Protein AF-A0A2M8F749-F1 (afdb_monomer_lite)

Structure (mmCIF, N/CA/C/O backbone):
data_AF-A0A2M8F749-F1
#
_entry.id   AF-A0A2M8F749-F1
#
loop_
_atom_site.group_PDB
_atom_site.id
_atom_site.type_symbol
_atom_site.label_atom_id
_atom_site.label_alt_id
_atom_site.label_comp_id
_atom_site.label_asym_id
_atom_site.label_entity_id
_atom_site.label_seq_id
_atom_site.pdbx_PDB_ins_code
_atom_site.Cartn_x
_atom_site.Cartn_y
_atom_site.Cartn_z
_atom_site.occupancy
_atom_site.B_iso_or_equiv
_atom_site.auth_seq_id
_atom_site.auth_comp_id
_atom_site.auth_asym_id
_atom_site.auth_atom_id
_atom_site.pdbx_PDB_model_num
ATOM 1 N N . MET A 1 1 ? -35.657 63.820 44.339 1.00 42.72 1 MET A N 1
ATOM 2 C CA . MET A 1 1 ? -34.673 64.311 43.339 1.00 42.72 1 MET A CA 1
ATOM 3 C C . MET A 1 1 ? -33.349 63.630 43.679 1.00 42.72 1 MET A C 1
ATOM 5 O O . MET A 1 1 ? -32.972 63.739 44.827 1.00 42.72 1 MET A O 1
ATOM 9 N N . LYS A 1 2 ? -32.634 62.848 42.870 1.00 41.19 2 LYS A N 1
ATOM 10 C CA . LYS A 1 2 ? -32.534 62.634 41.421 1.00 41.19 2 LYS A CA 1
ATOM 11 C C . LYS A 1 2 ? -32.303 61.132 41.159 1.00 41.19 2 LYS A C 1
ATOM 13 O O . LYS A 1 2 ? -31.700 60.450 41.977 1.00 41.19 2 LYS A O 1
ATOM 18 N N . LYS A 1 3 ? -32.810 60.666 40.016 1.00 43.50 3 LYS A N 1
ATOM 19 C CA . LYS A 1 3 ? -32.578 59.348 39.409 1.00 43.50 3 LYS A CA 1
ATOM 20 C C . LYS A 1 3 ? -31.151 59.255 38.861 1.00 43.50 3 LYS A C 1
ATOM 22 O O . LYS A 1 3 ? -30.707 60.217 38.240 1.00 43.50 3 LYS A O 1
ATOM 27 N N . THR A 1 4 ? -30.560 58.066 38.917 1.00 44.78 4 THR A N 1
ATOM 28 C CA . THR A 1 4 ? -29.592 57.611 37.907 1.00 44.78 4 THR A CA 1
ATOM 29 C C . THR A 1 4 ? -29.660 56.087 37.814 1.00 44.78 4 THR A C 1
ATOM 31 O O . THR A 1 4 ? -29.068 55.371 38.614 1.00 44.78 4 THR A O 1
ATOM 34 N N . LEU A 1 5 ? -30.458 55.599 36.857 1.00 42.19 5 LEU A N 1
ATOM 35 C CA . LEU A 1 5 ? -30.369 54.229 36.353 1.00 42.19 5 LEU A CA 1
ATOM 36 C C . LEU A 1 5 ? -29.105 54.148 35.492 1.00 42.19 5 LEU A C 1
ATOM 38 O O . LEU A 1 5 ? -28.997 54.887 34.514 1.00 42.19 5 LEU A O 1
ATOM 42 N N . SER A 1 6 ? -28.180 53.256 35.838 1.00 44.75 6 SER A N 1
ATOM 43 C CA . SER A 1 6 ? -27.087 52.873 34.945 1.00 44.75 6 SER A CA 1
ATOM 44 C C . SER A 1 6 ? -27.578 51.712 34.082 1.00 44.75 6 SER A C 1
ATOM 46 O O . SER A 1 6 ? -27.851 50.623 34.585 1.00 44.75 6 SER A O 1
ATOM 48 N N . LEU A 1 7 ? -27.796 51.993 32.800 1.00 40.25 7 LEU A N 1
ATOM 49 C CA . LEU A 1 7 ? -28.286 51.054 31.799 1.00 40.25 7 LEU A CA 1
ATOM 50 C C . LEU A 1 7 ? -27.079 50.305 31.217 1.00 40.25 7 LEU A C 1
ATOM 52 O O . LEU A 1 7 ? -26.415 50.799 30.309 1.00 40.25 7 LEU A O 1
ATOM 56 N N . THR A 1 8 ? -26.762 49.133 31.765 1.00 49.84 8 THR A N 1
ATOM 57 C CA . THR A 1 8 ? -25.711 48.265 31.219 1.00 49.84 8 THR A CA 1
ATOM 58 C C . THR A 1 8 ? -26.251 47.563 29.977 1.00 49.84 8 THR A C 1
ATOM 60 O O . THR A 1 8 ? -27.021 46.608 30.062 1.00 49.84 8 THR A O 1
ATOM 63 N N . LEU A 1 9 ? -25.876 48.078 28.809 1.00 41.25 9 LEU A N 1
ATOM 64 C CA . LEU A 1 9 ? -26.172 47.503 27.503 1.00 41.25 9 LEU A CA 1
ATOM 65 C C . LEU A 1 9 ? -25.352 46.209 27.333 1.00 41.25 9 LEU A C 1
ATOM 67 O O . LEU A 1 9 ? -24.166 46.258 27.015 1.00 41.25 9 LEU A O 1
ATOM 71 N N . ILE A 1 10 ? -25.963 45.048 27.581 1.00 53.06 10 ILE A N 1
ATOM 72 C CA . ILE A 1 10 ? -25.360 43.745 27.266 1.00 53.06 10 ILE A CA 1
ATOM 73 C C . ILE A 1 10 ? -25.489 43.546 25.756 1.00 53.06 10 ILE A C 1
ATOM 75 O O . ILE A 1 10 ? -26.520 43.105 25.247 1.00 53.06 10 ILE A O 1
ATOM 79 N N . LEU A 1 11 ? -24.441 43.937 25.034 1.00 42.97 11 LEU A N 1
ATOM 80 C CA . LEU A 1 11 ? -24.283 43.678 23.612 1.00 42.97 11 LEU A CA 1
ATOM 81 C C . LEU A 1 11 ? -24.129 42.160 23.426 1.00 42.97 11 LEU A C 1
ATOM 83 O O . LEU A 1 11 ? -23.048 41.603 23.601 1.00 42.97 11 LEU A O 1
ATOM 87 N N . SER A 1 12 ? -25.241 41.484 23.141 1.00 46.91 12 SER A N 1
ATOM 88 C CA . SER A 1 12 ? -25.254 40.068 22.773 1.00 46.91 12 SER A CA 1
ATOM 89 C C . SER A 1 12 ? -24.598 39.932 21.403 1.00 46.91 12 SER A C 1
ATOM 91 O O . SER A 1 12 ? -25.226 40.163 20.371 1.00 46.91 12 SER A O 1
ATOM 93 N N . LEU A 1 13 ? -23.304 39.623 21.409 1.00 47.62 13 LEU A N 1
ATOM 94 C CA . LEU A 1 13 ? -22.548 39.271 20.220 1.00 47.62 13 LEU A CA 1
ATOM 95 C C . LEU A 1 13 ? -23.057 37.903 19.749 1.00 47.62 13 LEU A C 1
ATOM 97 O O . LEU A 1 13 ? -22.691 36.861 20.291 1.00 47.62 13 LEU A O 1
ATOM 101 N N . ILE A 1 14 ? -23.959 37.913 18.771 1.00 51.91 14 ILE A N 1
ATOM 102 C CA . ILE A 1 14 ? -24.360 36.714 18.041 1.00 51.91 14 ILE A CA 1
ATOM 103 C C . ILE A 1 14 ? -23.136 36.289 17.222 1.00 51.91 14 ILE A C 1
ATOM 105 O O . ILE A 1 14 ? -22.875 36.829 16.148 1.00 51.91 14 ILE A O 1
ATOM 109 N N . PHE A 1 15 ? -22.353 35.350 17.756 1.00 46.69 15 PHE A N 1
ATOM 110 C CA . PHE A 1 15 ? -21.400 34.578 16.968 1.00 46.69 15 PHE A CA 1
ATOM 111 C C . PHE A 1 15 ? -22.217 33.742 15.982 1.00 46.69 15 PHE A C 1
ATOM 113 O O . PHE A 1 15 ? -22.763 32.696 16.330 1.00 46.69 15 PHE A O 1
ATOM 120 N N . ILE A 1 16 ? -22.330 34.224 14.746 1.00 49.47 16 ILE A N 1
ATOM 121 C CA . ILE A 1 16 ? -22.709 33.379 13.620 1.00 49.47 16 ILE A CA 1
ATOM 122 C C . ILE A 1 16 ? -21.514 32.447 13.411 1.00 49.47 16 ILE A C 1
ATOM 124 O O . ILE A 1 16 ? -20.546 32.790 12.737 1.00 49.47 16 ILE A O 1
ATOM 128 N N . LEU A 1 17 ? -21.549 31.294 14.079 1.00 44.78 17 LEU A N 1
ATOM 129 C CA . LEU A 1 17 ? -20.730 30.136 13.746 1.00 44.78 17 LEU A CA 1
ATOM 130 C C . LEU A 1 17 ? -21.180 29.670 12.362 1.00 44.78 17 LEU A C 1
ATOM 132 O O . LEU A 1 17 ? -22.030 28.794 12.221 1.00 44.78 17 LEU A O 1
ATOM 136 N N . THR A 1 18 ? -20.636 30.298 11.323 1.00 50.84 18 THR A N 1
ATOM 137 C CA . THR A 1 18 ? -20.563 29.677 10.010 1.00 50.84 18 THR A CA 1
ATOM 138 C C . THR A 1 18 ? -19.783 28.390 10.226 1.00 50.84 18 THR A C 1
ATOM 140 O O . THR A 1 18 ? -18.579 28.428 10.480 1.00 50.84 18 THR A O 1
ATOM 143 N N . ALA A 1 19 ? -20.476 27.255 10.200 1.00 51.72 19 ALA A N 1
ATOM 144 C CA . ALA A 1 19 ? -19.857 25.949 10.082 1.00 51.72 19 ALA A CA 1
ATOM 145 C C . ALA A 1 19 ? -19.184 25.884 8.701 1.00 51.72 19 ALA A C 1
ATOM 147 O O . ALA A 1 19 ? -19.719 25.315 7.755 1.00 51.72 19 ALA A O 1
ATOM 148 N N . CYS A 1 20 ? -18.037 26.549 8.551 1.00 47.78 20 CYS A N 1
ATOM 149 C CA . CYS A 1 20 ? -17.109 26.236 7.481 1.00 47.78 20 CYS A CA 1
ATOM 150 C C . CYS A 1 20 ? -16.606 24.829 7.788 1.00 47.78 20 CYS A C 1
ATOM 152 O O . CYS A 1 20 ? -15.772 24.654 8.675 1.00 47.78 20 CYS A O 1
ATOM 154 N N . GLY A 1 21 ? -17.172 23.835 7.098 1.00 58.69 21 GLY A N 1
ATOM 155 C CA . GLY A 1 21 ? -16.623 22.487 7.073 1.00 58.69 21 GLY A CA 1
ATOM 156 C C . GLY A 1 21 ? -15.138 22.584 6.746 1.00 58.69 21 GLY A C 1
ATOM 157 O O . GLY A 1 21 ? -14.745 23.281 5.807 1.00 58.69 21 GLY A O 1
ATOM 158 N N . GLN A 1 22 ? -14.310 21.973 7.585 1.00 58.81 22 GLN A N 1
ATOM 159 C CA . GLN A 1 22 ? -12.870 21.949 7.384 1.00 58.81 22 GLN A CA 1
ATOM 160 C C . GLN A 1 22 ? -12.598 21.313 6.009 1.00 58.81 22 GLN A C 1
ATOM 162 O O . GLN A 1 22 ? -13.232 20.304 5.690 1.00 58.81 22 GLN A O 1
ATOM 167 N N . PRO A 1 23 ? -11.729 21.894 5.159 1.00 66.50 23 PRO A N 1
ATOM 168 C CA . PRO A 1 23 ? -11.487 21.337 3.835 1.00 66.50 23 PRO A CA 1
ATOM 169 C C . PRO A 1 23 ? -10.999 19.894 3.966 1.00 66.50 23 PRO A C 1
ATOM 171 O O . PRO A 1 23 ? -10.153 19.598 4.816 1.00 66.50 23 PRO A O 1
ATOM 174 N N . ALA A 1 24 ? -11.552 19.009 3.135 1.00 80.19 24 ALA A N 1
ATOM 175 C CA . ALA A 1 24 ? -11.174 17.606 3.120 1.00 80.19 24 ALA A CA 1
ATOM 176 C C . ALA A 1 24 ? -9.663 17.474 2.911 1.00 80.19 24 ALA A C 1
ATOM 178 O O . ALA A 1 24 ? -9.097 18.089 2.004 1.00 80.19 24 ALA A O 1
ATOM 179 N N . GLN A 1 25 ? -9.001 16.688 3.762 1.00 87.00 25 GLN A N 1
ATOM 180 C CA . GLN A 1 25 ? -7.587 16.401 3.556 1.00 87.00 25 GLN A CA 1
ATOM 181 C C . GLN A 1 25 ? -7.427 15.584 2.267 1.00 87.00 25 GLN A C 1
ATOM 183 O O . GLN A 1 25 ? -8.159 14.609 2.093 1.00 87.00 25 GLN A O 1
ATOM 188 N N . PRO A 1 26 ? -6.491 15.946 1.371 1.00 91.62 26 PRO A N 1
ATOM 189 C CA . PRO A 1 26 ? -6.298 15.205 0.134 1.00 91.62 26 PRO A CA 1
ATOM 190 C C . PRO A 1 26 ? -5.813 13.781 0.418 1.00 91.62 26 PRO A C 1
ATOM 192 O O . PRO A 1 26 ? -5.066 13.535 1.372 1.00 91.62 26 PRO A O 1
ATOM 195 N N . LEU A 1 27 ? -6.195 12.851 -0.454 1.00 93.38 27 LEU A N 1
ATOM 196 C CA . LEU A 1 27 ? -5.601 11.519 -0.492 1.00 93.38 27 LEU A CA 1
ATOM 197 C C . LEU A 1 27 ? -4.216 11.628 -1.118 1.00 93.38 27 LEU A C 1
ATOM 199 O O . LEU A 1 27 ? -4.025 12.373 -2.079 1.00 93.38 27 LEU A O 1
ATOM 203 N N . THR A 1 28 ? -3.251 10.882 -0.589 1.00 93.19 28 THR A N 1
ATOM 204 C CA . THR A 1 28 ? -1.890 10.845 -1.144 1.00 93.19 28 THR A CA 1
ATOM 205 C C . THR A 1 28 ? -1.540 9.435 -1.589 1.00 93.19 28 THR A C 1
ATOM 207 O O . THR A 1 28 ? -1.598 8.519 -0.780 1.00 93.19 28 THR A O 1
ATOM 210 N N . PHE A 1 29 ? -1.126 9.243 -2.835 1.00 92.00 29 PHE A N 1
ATOM 211 C CA . PHE A 1 29 ? -0.515 7.989 -3.284 1.00 92.00 29 PHE A CA 1
ATOM 212 C C . PHE A 1 29 ? 0.859 8.251 -3.891 1.00 92.00 29 PHE A C 1
ATOM 214 O O . PHE A 1 29 ? 1.201 9.396 -4.173 1.00 92.00 29 PHE A O 1
ATOM 221 N N . PHE A 1 30 ? 1.67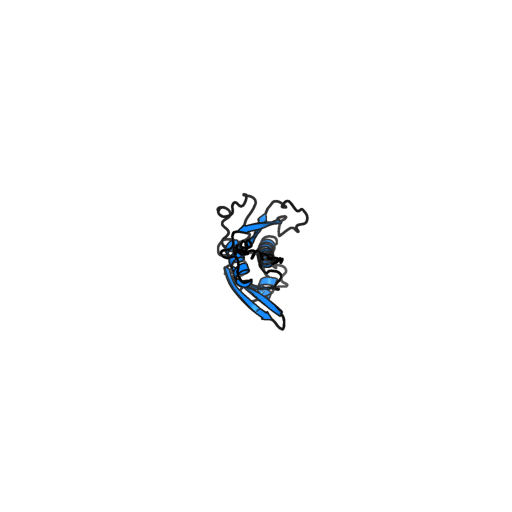6 7.212 -4.045 1.00 91.06 30 PHE A N 1
ATOM 222 C CA . PHE A 1 30 ? 3.063 7.370 -4.485 1.00 91.06 30 PHE A CA 1
ATOM 223 C C . PHE A 1 30 ? 3.327 6.693 -5.826 1.00 91.06 30 PHE A C 1
ATOM 225 O O . PHE A 1 30 ? 3.059 5.505 -5.997 1.00 91.06 30 PHE A O 1
ATOM 232 N N . LEU A 1 31 ? 3.911 7.447 -6.757 1.00 88.62 31 LEU A N 1
ATOM 233 C CA . LEU A 1 31 ? 4.385 6.971 -8.056 1.00 88.62 31 LEU A CA 1
ATOM 234 C C . LEU A 1 31 ? 5.906 6.788 -8.062 1.00 88.62 31 LEU A C 1
ATOM 236 O O . LEU A 1 31 ? 6.608 7.448 -7.294 1.00 88.62 31 LEU A O 1
ATOM 240 N N . ILE A 1 32 ? 6.412 5.902 -8.922 1.00 86.62 32 ILE A N 1
ATOM 241 C CA . ILE A 1 32 ? 7.843 5.820 -9.236 1.00 86.62 32 ILE A CA 1
ATOM 242 C C . ILE A 1 32 ? 8.229 7.068 -10.017 1.00 86.62 32 ILE A C 1
ATOM 244 O O . ILE A 1 32 ? 7.475 7.494 -10.882 1.00 86.62 32 ILE A O 1
ATOM 248 N N . SER A 1 33 ? 9.383 7.644 -9.705 1.00 84.50 33 SER A N 1
ATOM 249 C CA . SER A 1 33 ? 9.961 8.819 -10.346 1.00 84.50 33 SER A CA 1
ATOM 250 C C . SER A 1 33 ? 11.426 8.558 -10.669 1.00 84.50 33 SER A C 1
ATOM 252 O O . SER A 1 33 ? 12.182 8.127 -9.796 1.00 84.50 33 SER A O 1
ATOM 254 N N . SER A 1 34 ? 11.850 8.889 -11.889 1.00 79.56 34 SER A N 1
ATOM 255 C CA . SER A 1 34 ? 13.272 8.889 -12.271 1.00 79.56 34 SER A CA 1
ATOM 256 C C . SER A 1 34 ? 14.053 10.068 -11.680 1.00 79.56 34 SER A C 1
ATOM 258 O O . SER A 1 34 ? 15.276 10.125 -11.771 1.00 79.56 34 SER A O 1
ATOM 260 N N . GLU A 1 35 ? 13.352 11.042 -11.103 1.00 73.88 35 GLU A N 1
ATOM 261 C CA . GLU A 1 35 ? 13.943 12.209 -10.463 1.00 73.88 35 GLU A CA 1
ATOM 262 C C . GLU A 1 35 ? 13.808 12.086 -8.947 1.00 73.88 35 GLU A C 1
ATOM 264 O O . GLU A 1 35 ? 12.707 11.875 -8.420 1.00 73.88 35 GLU A O 1
ATOM 269 N N . ALA A 1 36 ? 14.920 12.274 -8.235 1.00 61.78 36 ALA A N 1
ATOM 270 C CA . ALA A 1 36 ? 14.870 12.565 -6.814 1.00 61.78 36 ALA A CA 1
ATOM 271 C C . ALA A 1 36 ? 14.129 13.898 -6.661 1.00 61.78 36 ALA A C 1
ATOM 273 O O . ALA A 1 36 ? 14.644 14.948 -7.046 1.00 61.78 36 ALA A O 1
ATOM 274 N N . GLY A 1 37 ? 12.891 13.865 -6.158 1.00 58.69 37 GLY A N 1
ATOM 275 C CA . GLY A 1 37 ? 12.139 15.090 -5.881 1.00 58.69 37 GLY A CA 1
ATOM 276 C C . GLY A 1 37 ? 12.929 16.047 -4.974 1.00 58.69 37 GLY A C 1
ATOM 277 O O . GLY A 1 37 ? 13.930 15.666 -4.375 1.00 58.69 37 GLY A O 1
ATOM 278 N N . ALA A 1 38 ? 12.451 17.284 -4.813 1.00 52.12 38 ALA A N 1
ATOM 279 C CA . ALA A 1 38 ? 13.172 18.397 -4.168 1.00 52.12 38 ALA A CA 1
ATOM 280 C C . ALA A 1 38 ? 13.719 18.170 -2.730 1.00 52.12 38 ALA A C 1
ATOM 282 O O . ALA A 1 38 ? 14.409 19.040 -2.208 1.00 52.12 38 ALA A O 1
ATOM 283 N N . ASN A 1 39 ? 13.457 17.019 -2.102 1.00 49.53 39 ASN A N 1
ATOM 284 C CA . ASN A 1 39 ? 14.066 16.587 -0.845 1.00 49.53 39 ASN A CA 1
ATOM 285 C C . ASN A 1 39 ? 14.976 15.376 -1.109 1.00 49.53 39 ASN A C 1
ATOM 287 O O . ASN A 1 39 ? 14.486 14.277 -1.370 1.00 49.53 39 ASN A O 1
ATOM 291 N N . GLN A 1 40 ? 16.289 15.604 -1.029 1.00 47.25 40 GLN A N 1
ATOM 292 C CA . GLN A 1 40 ? 17.367 14.691 -1.438 1.00 47.25 40 GLN A CA 1
ATOM 293 C C . GLN A 1 40 ? 17.641 13.516 -0.474 1.00 47.25 40 GLN A C 1
ATOM 295 O O . GLN A 1 40 ? 18.543 12.728 -0.728 1.00 47.25 40 GLN A O 1
ATOM 300 N N . ASP A 1 41 ? 16.841 13.350 0.584 1.00 52.62 41 ASP A N 1
ATOM 301 C CA . ASP A 1 41 ? 17.009 12.288 1.596 1.00 52.62 41 ASP A CA 1
ATOM 302 C C . ASP A 1 41 ? 16.158 11.031 1.327 1.00 52.62 41 ASP A C 1
ATOM 304 O O . ASP A 1 41 ? 15.916 10.223 2.227 1.00 52.62 41 ASP A O 1
ATOM 308 N N . ARG A 1 42 ? 15.645 10.840 0.104 1.00 62.50 42 ARG A N 1
ATOM 309 C CA . ARG A 1 42 ? 14.826 9.656 -0.201 1.00 62.50 42 ARG A CA 1
ATOM 310 C C . ARG A 1 42 ? 15.700 8.461 -0.557 1.00 62.50 42 ARG A C 1
ATOM 312 O O . ARG A 1 42 ? 16.495 8.515 -1.489 1.00 62.50 42 ARG A O 1
ATOM 319 N N . GLN A 1 43 ? 15.492 7.365 0.166 1.00 69.06 43 GLN A N 1
ATOM 320 C CA . GLN A 1 43 ? 16.036 6.056 -0.175 1.00 69.06 43 GLN A CA 1
ATOM 321 C C . GLN A 1 43 ? 15.549 5.646 -1.573 1.00 69.06 43 GLN A C 1
ATOM 323 O O . GLN A 1 43 ? 14.360 5.780 -1.874 1.00 69.06 43 GLN A O 1
ATOM 328 N N . SER A 1 44 ? 16.466 5.168 -2.418 1.00 79.25 44 SER A N 1
ATOM 329 C CA . SER A 1 44 ? 16.097 4.626 -3.725 1.00 79.25 44 SER A CA 1
ATOM 330 C C . SER A 1 44 ? 15.176 3.414 -3.565 1.00 79.25 44 SER A C 1
ATOM 332 O O . SER A 1 44 ? 15.328 2.612 -2.638 1.00 79.25 44 SER A O 1
ATOM 334 N N . VAL A 1 45 ? 14.214 3.290 -4.476 1.00 78.94 45 VAL A N 1
ATOM 335 C CA . VAL A 1 45 ? 13.296 2.163 -4.586 1.00 78.94 45 VAL A CA 1
ATOM 336 C C . VAL A 1 45 ? 13.568 1.418 -5.892 1.00 78.94 45 VAL A C 1
ATOM 338 O O . VAL A 1 45 ? 13.301 1.917 -6.978 1.00 78.94 45 VAL A O 1
ATOM 341 N N . GLY A 1 46 ? 14.108 0.204 -5.794 1.00 77.00 46 GLY A N 1
ATOM 342 C CA . GLY A 1 46 ? 14.445 -0.605 -6.968 1.00 77.00 46 GLY A CA 1
ATOM 343 C C . GLY A 1 46 ? 15.749 -0.168 -7.645 1.00 77.00 46 GLY A C 1
ATOM 344 O O . GLY A 1 46 ? 16.808 -0.271 -7.032 1.00 77.00 46 GLY A O 1
ATOM 345 N N . CYS A 1 47 ? 15.672 0.270 -8.907 1.00 81.50 47 CYS A N 1
ATOM 346 C CA . CYS A 1 47 ? 16.819 0.574 -9.776 1.00 81.50 47 CYS A CA 1
ATOM 347 C C . CYS A 1 47 ? 17.064 2.097 -9.849 1.00 81.50 47 CYS A C 1
ATOM 349 O O . CYS A 1 47 ? 16.804 2.713 -10.880 1.00 81.50 47 CYS A O 1
ATOM 351 N N . ASP A 1 48 ? 17.544 2.711 -8.764 1.00 82.06 48 ASP A N 1
ATOM 352 C CA . ASP A 1 48 ? 17.878 4.149 -8.690 1.00 82.06 48 ASP A CA 1
ATOM 353 C C . ASP A 1 48 ? 16.694 5.122 -8.867 1.00 82.06 48 ASP A C 1
ATOM 355 O O . ASP A 1 48 ? 16.884 6.320 -9.075 1.00 82.06 48 ASP A O 1
ATOM 359 N N . GLU A 1 49 ? 15.458 4.642 -8.721 1.00 84.50 49 GLU A N 1
ATOM 360 C CA . GLU A 1 49 ? 14.270 5.499 -8.736 1.00 84.50 49 GLU A CA 1
ATOM 361 C C . GLU A 1 49 ? 13.841 5.919 -7.336 1.00 84.50 49 GLU A C 1
ATOM 363 O O . GLU A 1 49 ? 14.310 5.406 -6.319 1.00 84.50 49 GLU A O 1
ATOM 368 N N . PHE A 1 50 ? 12.901 6.856 -7.292 1.00 86.62 50 PHE A N 1
ATOM 369 C CA . PHE A 1 50 ? 12.373 7.446 -6.074 1.00 86.62 50 PHE A CA 1
ATOM 370 C C . PHE A 1 50 ? 10.852 7.391 -6.070 1.00 86.62 50 PHE A C 1
ATOM 372 O O . PHE A 1 50 ? 10.211 7.278 -7.110 1.00 86.62 50 PHE A O 1
ATOM 379 N N . LEU A 1 51 ? 10.257 7.526 -4.889 1.00 87.19 51 LEU A N 1
ATOM 380 C CA . LEU A 1 51 ? 8.818 7.725 -4.772 1.00 87.19 51 LEU A CA 1
ATOM 381 C C . LEU A 1 51 ? 8.468 9.208 -4.808 1.00 87.19 51 LEU A C 1
ATOM 383 O O . LEU A 1 51 ? 9.013 9.986 -4.022 1.00 87.19 51 LEU A O 1
ATOM 387 N N . ALA A 1 52 ? 7.505 9.583 -5.646 1.00 86.81 52 ALA A N 1
ATOM 388 C CA . ALA A 1 52 ? 6.919 10.916 -5.712 1.00 86.81 52 ALA A CA 1
ATOM 389 C C . ALA A 1 52 ? 5.457 10.879 -5.230 1.00 86.81 52 ALA A C 1
ATOM 391 O O . ALA A 1 52 ? 4.687 10.043 -5.706 1.00 86.81 52 ALA A O 1
ATOM 392 N N . PRO A 1 53 ? 5.055 11.748 -4.284 1.00 89.12 53 PRO A N 1
ATOM 393 C CA . PRO A 1 53 ? 3.677 11.808 -3.828 1.00 89.12 53 PRO A CA 1
ATOM 394 C C . PRO A 1 53 ? 2.808 12.508 -4.874 1.00 89.12 53 PRO A C 1
ATOM 396 O O . PRO A 1 53 ? 3.174 13.560 -5.398 1.00 89.12 53 PRO A O 1
ATOM 399 N N . VAL A 1 54 ? 1.624 11.962 -5.101 1.00 87.81 54 VAL A N 1
ATOM 400 C CA . VAL A 1 54 ? 0.547 12.550 -5.890 1.00 87.81 54 VAL A CA 1
ATOM 401 C C . VAL A 1 54 ? -0.637 12.755 -4.960 1.00 87.81 54 VAL A C 1
ATOM 403 O O . VAL A 1 54 ? -1.020 11.848 -4.220 1.00 87.81 54 VAL A O 1
ATOM 406 N N . GLN A 1 55 ? -1.191 13.965 -4.973 1.00 90.62 55 GLN A N 1
ATOM 407 C CA . GLN A 1 55 ? -2.350 14.318 -4.163 1.00 90.62 55 GLN A CA 1
ATOM 408 C C . GLN A 1 55 ? -3.593 14.408 -5.033 1.00 90.62 55 GLN A C 1
ATOM 410 O O . GLN A 1 55 ? -3.580 15.055 -6.080 1.00 90.62 55 GLN A O 1
ATOM 415 N N . VAL A 1 56 ? -4.677 13.801 -4.566 1.00 88.06 56 VAL A N 1
ATOM 416 C CA . VAL A 1 56 ? -5.996 13.897 -5.194 1.00 88.06 56 VAL A CA 1
ATOM 417 C C . VAL A 1 56 ? -7.029 14.332 -4.171 1.00 88.06 56 VAL A C 1
ATOM 419 O O . VAL A 1 56 ? -6.874 14.120 -2.966 1.00 88.06 56 VAL A O 1
ATOM 422 N N . ALA A 1 57 ? -8.083 14.985 -4.652 1.00 88.75 57 ALA A N 1
ATOM 423 C CA . ALA A 1 57 ? -9.179 15.393 -3.790 1.00 88.75 57 ALA A CA 1
ATOM 424 C C . ALA A 1 57 ? -9.861 14.155 -3.188 1.00 88.75 57 ALA A C 1
ATOM 426 O O . ALA A 1 57 ? -10.179 13.209 -3.906 1.00 88.75 57 ALA A O 1
ATOM 427 N N . ALA A 1 58 ? -10.091 14.181 -1.876 1.00 87.38 58 ALA A N 1
ATOM 428 C CA . ALA A 1 58 ? -10.940 13.199 -1.218 1.00 87.38 58 ALA A CA 1
ATOM 429 C C . ALA A 1 58 ? -12.414 13.457 -1.565 1.00 87.38 58 ALA A C 1
ATOM 431 O O . ALA A 1 58 ? -12.822 14.598 -1.799 1.00 87.38 58 ALA A O 1
ATOM 432 N N . THR A 1 59 ? -13.215 12.394 -1.571 1.00 84.81 59 THR A N 1
ATOM 433 C CA . THR A 1 59 ? -14.658 12.460 -1.857 1.00 84.81 59 THR A CA 1
ATOM 434 C C . THR A 1 59 ? -15.451 13.133 -0.730 1.00 84.81 59 THR A C 1
ATOM 436 O O . THR A 1 59 ? -16.516 13.700 -0.975 1.00 84.81 59 THR A O 1
ATOM 439 N N . SER A 1 60 ? -14.918 13.110 0.496 1.00 85.38 60 SER A N 1
ATOM 440 C CA . SER A 1 60 ? -15.487 13.712 1.704 1.00 85.38 60 SER A CA 1
ATOM 441 C C . SER A 1 60 ? -14.380 14.170 2.661 1.00 85.38 60 SER A C 1
ATOM 443 O O . SER A 1 60 ? -13.253 13.679 2.598 1.00 85.38 60 SER A O 1
ATOM 445 N N . SER A 1 61 ? -14.694 15.106 3.563 1.00 83.06 61 SER A N 1
ATOM 446 C CA . SER A 1 61 ? -13.785 15.535 4.638 1.00 83.06 61 SER A CA 1
ATOM 447 C C . SER A 1 61 ? -13.681 14.539 5.787 1.00 83.06 61 SER A C 1
ATOM 449 O O . SER A 1 61 ? -12.664 14.524 6.479 1.00 83.06 61 SER A O 1
ATOM 451 N N . ASP A 1 62 ? -14.701 13.698 5.951 1.00 84.81 62 ASP A N 1
ATOM 452 C CA . ASP A 1 62 ? -14.904 12.866 7.137 1.00 84.81 62 ASP A CA 1
ATOM 453 C C . ASP A 1 62 ? -14.811 11.380 6.758 1.00 84.81 62 ASP A C 1
ATOM 455 O O . ASP A 1 62 ? -15.738 10.605 6.979 1.00 84.81 62 ASP A O 1
ATOM 459 N N . LEU A 1 63 ? -13.719 10.998 6.090 1.00 89.50 63 LEU A N 1
ATOM 460 C CA . LEU A 1 63 ? -13.459 9.601 5.741 1.00 89.50 63 LEU A CA 1
ATOM 461 C C . LEU A 1 63 ? -12.830 8.862 6.923 1.00 89.50 63 LEU A C 1
ATOM 463 O O . LEU A 1 63 ? -11.805 9.302 7.454 1.00 89.50 63 LEU A O 1
ATOM 467 N N . ASP A 1 64 ? -13.401 7.707 7.260 1.00 92.50 64 ASP A N 1
ATOM 468 C CA . ASP A 1 64 ? -12.760 6.730 8.137 1.00 92.50 64 ASP A CA 1
ATOM 469 C C . ASP A 1 64 ? -11.431 6.249 7.524 1.00 92.50 64 ASP A C 1
ATOM 471 O O . ASP A 1 64 ? -11.218 6.286 6.304 1.00 92.50 64 ASP A O 1
ATOM 475 N N . THR A 1 65 ? -10.494 5.832 8.376 1.00 94.19 65 THR A N 1
ATOM 476 C CA . THR A 1 65 ? -9.115 5.513 7.971 1.00 94.19 65 THR A CA 1
ATOM 477 C C . THR A 1 65 ? -9.049 4.385 6.939 1.00 94.19 65 THR A C 1
ATOM 479 O O . THR A 1 65 ? -8.282 4.477 5.978 1.00 94.19 65 THR A O 1
ATOM 482 N N . ASP A 1 66 ? -9.855 3.338 7.104 1.00 95.38 66 ASP A N 1
ATOM 483 C CA . ASP A 1 66 ? -9.959 2.209 6.176 1.00 95.38 66 ASP A CA 1
ATOM 484 C C . ASP A 1 66 ? -10.476 2.653 4.801 1.00 95.38 66 ASP A C 1
ATOM 486 O O . ASP A 1 66 ? -9.877 2.312 3.775 1.00 95.38 66 ASP A O 1
ATOM 490 N N . VAL A 1 67 ? -11.511 3.497 4.771 1.00 95.06 67 VAL A N 1
ATOM 491 C CA . VAL A 1 67 ? -12.059 4.077 3.538 1.00 95.06 67 VAL A CA 1
ATOM 492 C C . VAL A 1 67 ? -11.012 4.944 2.847 1.00 95.06 67 VAL A C 1
ATOM 494 O O . VAL A 1 67 ? -10.774 4.785 1.649 1.00 95.06 67 VAL A O 1
ATOM 497 N N . ARG A 1 68 ? -10.321 5.806 3.599 1.00 95.31 68 ARG A N 1
ATOM 498 C CA . ARG A 1 68 ? -9.282 6.697 3.070 1.00 95.31 68 ARG A CA 1
ATOM 499 C C . ARG A 1 68 ? -8.113 5.919 2.459 1.00 95.31 68 ARG A C 1
ATOM 501 O O . ARG A 1 68 ? -7.658 6.245 1.362 1.00 95.31 68 ARG A O 1
ATOM 508 N N . VAL A 1 69 ? -7.632 4.876 3.142 1.00 96.69 69 VAL A N 1
ATOM 509 C CA . VAL A 1 69 ? -6.592 3.975 2.616 1.00 96.69 69 VAL A CA 1
ATOM 510 C C . VAL A 1 69 ? -7.096 3.239 1.372 1.00 96.69 69 VAL A C 1
ATOM 512 O O . VAL A 1 69 ? -6.371 3.149 0.381 1.00 96.69 69 VAL A O 1
ATOM 515 N N . SER A 1 70 ? -8.343 2.763 1.388 1.00 96.19 70 SER A N 1
ATOM 516 C CA . SER A 1 70 ? -8.960 2.071 0.256 1.00 96.19 70 SER A CA 1
ATOM 517 C C . SER A 1 70 ? -9.065 2.966 -0.986 1.00 96.19 70 SER A C 1
ATOM 519 O O . SER A 1 70 ? -8.665 2.549 -2.072 1.00 96.19 70 SER A O 1
ATOM 521 N N . GLU A 1 71 ? -9.539 4.208 -0.856 1.00 94.62 71 GLU A N 1
ATOM 522 C CA . GLU A 1 71 ? -9.630 5.162 -1.973 1.00 94.62 71 GLU A CA 1
ATOM 523 C C . GLU A 1 71 ? -8.251 5.547 -2.535 1.00 94.62 71 GLU A C 1
ATOM 525 O O . GLU A 1 71 ? -8.073 5.610 -3.756 1.00 94.62 71 GLU A O 1
ATOM 530 N N . ALA A 1 72 ? -7.252 5.748 -1.670 1.00 94.75 72 ALA A N 1
ATOM 531 C CA . ALA A 1 72 ? -5.890 6.059 -2.101 1.00 94.75 72 ALA A CA 1
ATOM 532 C C . ALA A 1 72 ? -5.236 4.886 -2.852 1.00 94.75 72 ALA A C 1
ATOM 534 O O . ALA A 1 72 ? -4.612 5.092 -3.893 1.00 94.75 72 ALA A O 1
ATOM 535 N N . LEU A 1 73 ? -5.416 3.650 -2.371 1.00 95.06 73 LEU A N 1
ATOM 536 C CA . LEU A 1 73 ? -4.926 2.450 -3.056 1.00 95.06 73 LEU A CA 1
ATOM 537 C C . LEU A 1 73 ? -5.654 2.207 -4.380 1.00 95.06 73 LEU A C 1
ATOM 539 O O . LEU A 1 73 ? -5.007 1.847 -5.358 1.00 95.06 73 LEU A O 1
ATOM 543 N N . ARG A 1 74 ? -6.969 2.450 -4.455 1.00 92.38 74 ARG A N 1
ATOM 544 C CA . ARG A 1 74 ? -7.687 2.409 -5.740 1.00 92.38 74 ARG A CA 1
ATOM 545 C C . ARG A 1 74 ? -7.117 3.425 -6.717 1.00 92.38 74 ARG A C 1
ATOM 547 O O . ARG A 1 74 ? -6.857 3.056 -7.851 1.00 92.38 74 ARG A O 1
ATOM 554 N N . SER A 1 75 ? -6.864 4.651 -6.256 1.00 90.38 75 SER A N 1
ATOM 555 C CA . SER A 1 75 ? -6.267 5.702 -7.086 1.00 90.38 75 SER A CA 1
ATOM 556 C C . SER A 1 75 ? -4.889 5.297 -7.609 1.00 90.38 75 SER A C 1
ATOM 558 O O . SER A 1 75 ? -4.619 5.498 -8.784 1.00 90.38 75 SER A O 1
ATOM 560 N N . LEU A 1 76 ? -4.048 4.678 -6.770 1.00 91.12 76 LEU A N 1
ATOM 561 C CA . LEU A 1 76 ? -2.747 4.140 -7.180 1.00 91.12 76 LEU A CA 1
ATOM 562 C C . LEU A 1 76 ? -2.879 3.038 -8.241 1.00 91.12 76 LEU A C 1
ATOM 564 O O . LEU A 1 76 ? -2.150 3.047 -9.228 1.00 91.12 76 LEU A O 1
ATOM 568 N N . LEU A 1 77 ? -3.775 2.073 -8.022 1.00 88.50 77 LEU A N 1
ATOM 569 C CA . LEU A 1 77 ? -3.931 0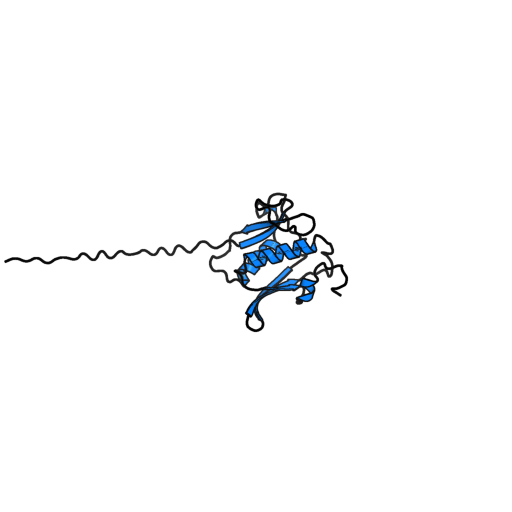.901 -8.891 1.00 88.50 77 LEU A CA 1
ATOM 570 C C . LEU A 1 77 ? -4.668 1.212 -10.197 1.00 88.50 77 LEU A C 1
ATOM 572 O O . LEU A 1 77 ? -4.530 0.468 -11.160 1.00 88.50 77 LEU A O 1
ATOM 576 N N . SER A 1 78 ? -5.445 2.294 -10.233 1.00 83.81 78 SER A N 1
ATOM 577 C CA . SER A 1 78 ? -6.086 2.813 -11.441 1.00 83.81 78 SER A CA 1
ATOM 578 C C . SER A 1 78 ? -5.340 4.006 -12.033 1.00 83.81 78 SER A C 1
ATOM 580 O O . SER A 1 78 ? -5.935 4.739 -12.827 1.00 83.81 78 SER A O 1
ATOM 582 N N . ALA A 1 79 ? -4.117 4.292 -11.574 1.00 72.31 79 ALA A N 1
ATOM 583 C CA . ALA A 1 79 ? -3.450 5.535 -11.917 1.00 72.31 79 ALA A CA 1
ATOM 584 C C . ALA A 1 79 ? -3.099 5.564 -13.408 1.00 72.31 79 ALA A C 1
ATOM 586 O O . ALA A 1 79 ? -2.068 5.047 -13.825 1.00 72.31 79 ALA A O 1
ATOM 587 N N . ASP A 1 80 ? -3.941 6.224 -14.198 1.00 68.88 80 ASP A N 1
ATOM 588 C CA . ASP A 1 80 ? -3.599 6.677 -15.538 1.00 68.88 80 ASP A CA 1
ATOM 589 C C . ASP A 1 80 ? -2.673 7.899 -15.404 1.00 68.88 80 ASP A C 1
ATOM 591 O O . ASP A 1 80 ? -3.117 8.937 -14.898 1.00 68.88 80 ASP A O 1
ATOM 595 N N . PRO A 1 81 ? -1.402 7.832 -15.846 1.00 62.50 81 PRO A N 1
ATOM 596 C CA . PRO A 1 81 ? -0.473 8.959 -15.758 1.00 62.50 81 PRO A CA 1
ATOM 597 C C . PRO A 1 81 ? -1.028 10.257 -16.371 1.00 62.50 81 PRO A C 1
ATOM 599 O O . PRO A 1 81 ? -0.683 11.352 -15.921 1.00 62.50 81 PRO A O 1
ATOM 602 N N . SER A 1 82 ? -1.938 10.155 -17.349 1.00 60.72 82 SER A N 1
ATOM 603 C CA . SER A 1 82 ? -2.587 11.308 -17.977 1.00 60.72 82 SER A CA 1
ATOM 604 C C . SER A 1 82 ? -3.645 11.989 -17.095 1.00 60.72 82 SER A C 1
ATOM 606 O O . SER A 1 82 ? -3.881 13.189 -17.248 1.00 60.72 82 SER A O 1
ATOM 608 N N . ALA A 1 83 ? -4.241 11.276 -16.132 1.00 62.81 83 ALA A N 1
ATOM 609 C CA . ALA A 1 83 ? -5.321 11.783 -15.282 1.00 62.81 83 ALA A CA 1
ATOM 610 C C . ALA A 1 83 ? -4.844 12.671 -14.118 1.00 62.81 83 ALA A C 1
ATOM 612 O O . ALA A 1 83 ? -5.636 13.440 -13.574 1.00 62.81 83 ALA A O 1
ATOM 613 N N . TYR A 1 84 ? -3.562 12.606 -13.744 1.00 60.50 84 TYR A N 1
ATOM 614 C CA . TYR A 1 84 ? -3.053 13.261 -12.526 1.00 60.50 84 TYR A CA 1
ATOM 615 C C . TYR A 1 84 ? -2.050 14.385 -12.790 1.00 60.50 84 TYR A C 1
ATOM 617 O O . TYR A 1 84 ? -1.384 14.849 -11.866 1.00 60.50 84 TYR A O 1
ATOM 625 N N . GLY A 1 85 ? -1.922 14.823 -14.050 1.00 55.66 85 GLY A N 1
ATOM 626 C CA . GLY A 1 85 ? -0.917 15.816 -14.446 1.00 55.66 85 GLY A CA 1
ATOM 627 C C . GLY A 1 85 ? 0.512 15.367 -14.129 1.00 55.66 85 GLY A C 1
ATOM 628 O O . GLY A 1 85 ? 1.405 16.206 -14.002 1.00 55.66 85 GLY A O 1
ATOM 629 N N . ALA A 1 86 ? 0.705 14.056 -13.957 1.00 55.62 86 ALA A N 1
ATOM 630 C CA . ALA A 1 86 ? 1.978 13.452 -13.630 1.00 55.62 86 ALA A CA 1
ATOM 631 C C . ALA A 1 86 ? 2.941 13.768 -14.781 1.00 55.62 86 ALA A C 1
ATOM 633 O O . ALA A 1 86 ? 2.633 13.527 -15.951 1.00 55.62 86 ALA A O 1
ATOM 634 N N . SER A 1 87 ? 4.086 14.382 -14.474 1.00 54.25 87 SER A N 1
ATOM 635 C CA . SER A 1 87 ? 5.122 14.601 -15.480 1.00 54.25 87 SER A CA 1
ATOM 636 C C . SER A 1 87 ? 5.520 13.256 -16.086 1.00 54.25 87 SER A C 1
ATOM 638 O O . SER A 1 87 ? 5.457 12.225 -15.414 1.00 54.25 87 SER A O 1
ATOM 640 N N . LEU A 1 88 ? 5.982 13.270 -17.340 1.00 53.12 88 LEU A N 1
ATOM 641 C CA . LEU A 1 88 ? 6.445 12.087 -18.088 1.00 53.12 88 LEU A CA 1
ATOM 642 C C . LEU A 1 88 ? 7.511 11.243 -17.350 1.00 53.12 88 LEU A C 1
ATOM 644 O O . LEU A 1 88 ? 7.851 10.159 -17.808 1.00 53.12 88 LEU A O 1
ATOM 648 N N . SER A 1 89 ? 8.051 11.743 -16.235 1.00 61.62 89 SER A N 1
ATOM 649 C CA . SER A 1 89 ? 9.000 11.072 -15.348 1.00 61.62 89 SER A CA 1
ATOM 650 C C . SER A 1 89 ? 8.361 10.211 -14.251 1.00 61.62 89 SER A C 1
ATOM 652 O O . SER A 1 89 ? 9.112 9.582 -13.508 1.00 61.62 89 SER A O 1
ATOM 654 N N . THR A 1 90 ? 7.025 10.176 -14.124 1.00 63.66 90 THR A N 1
ATOM 655 C CA . THR A 1 90 ? 6.332 9.389 -13.087 1.00 63.66 90 THR A CA 1
ATOM 656 C C . THR A 1 90 ? 5.465 8.259 -13.641 1.00 63.66 90 THR A C 1
ATOM 658 O O . THR A 1 90 ? 4.773 8.441 -14.640 1.00 63.66 90 THR A O 1
ATOM 661 N N . ALA A 1 91 ? 5.491 7.093 -12.987 1.00 72.88 91 ALA A N 1
ATOM 662 C CA . ALA A 1 91 ? 4.760 5.901 -13.421 1.00 72.88 91 ALA A CA 1
ATOM 663 C C . ALA A 1 91 ? 4.323 4.999 -12.253 1.00 72.88 91 ALA A C 1
ATOM 665 O O . ALA A 1 91 ? 4.879 5.031 -11.151 1.00 72.88 91 ALA A O 1
ATOM 666 N N . THR A 1 92 ? 3.322 4.160 -12.500 1.00 71.44 92 THR A N 1
ATOM 667 C CA . THR A 1 92 ? 3.025 2.995 -11.662 1.00 71.44 92 THR A CA 1
ATOM 668 C C . THR A 1 92 ? 4.049 1.890 -11.934 1.00 71.44 92 THR A C 1
ATOM 670 O O . THR A 1 92 ? 4.483 1.711 -13.067 1.00 71.44 92 THR A O 1
ATOM 673 N N . ALA A 1 93 ? 4.438 1.122 -10.911 1.00 71.19 93 ALA A N 1
ATOM 674 C CA . ALA A 1 93 ? 5.243 -0.092 -11.103 1.00 71.19 93 ALA A CA 1
ATOM 675 C C . ALA A 1 93 ? 4.390 -1.332 -11.416 1.00 71.19 93 ALA A C 1
ATOM 677 O O . ALA A 1 93 ? 4.895 -2.450 -11.446 1.00 71.19 93 ALA A O 1
ATOM 678 N N . PHE A 1 94 ? 3.085 -1.141 -11.601 1.00 73.44 94 PHE A N 1
ATOM 679 C CA . PHE A 1 94 ? 2.124 -2.199 -11.868 1.00 73.44 94 PHE A CA 1
ATOM 680 C C . PHE A 1 94 ? 1.715 -2.133 -13.333 1.00 73.44 94 PHE A C 1
ATOM 682 O O . PHE A 1 94 ? 1.417 -1.052 -13.838 1.00 73.44 94 PHE A O 1
ATOM 689 N N . THR A 1 95 ? 1.630 -3.291 -13.984 1.00 67.19 95 THR A N 1
ATOM 690 C CA . THR A 1 95 ? 0.836 -3.413 -15.212 1.00 67.19 95 THR A CA 1
ATOM 691 C C . THR A 1 95 ? -0.642 -3.491 -14.824 1.00 67.19 95 THR A C 1
ATOM 693 O O . THR A 1 95 ? -0.972 -4.085 -13.791 1.00 67.19 95 THR A O 1
ATOM 696 N N . ASP A 1 96 ? -1.528 -2.897 -15.624 1.00 63.31 96 ASP A N 1
ATOM 697 C CA . ASP A 1 96 ? -2.973 -2.896 -15.370 1.00 63.31 96 ASP A CA 1
ATOM 698 C C . ASP A 1 96 ? -3.498 -4.303 -15.050 1.00 63.31 96 ASP A C 1
ATOM 700 O O . ASP A 1 96 ? -3.280 -5.260 -15.793 1.00 63.31 96 ASP A O 1
ATOM 704 N N . GLY A 1 97 ? -4.204 -4.428 -13.922 1.00 63.56 97 GLY A N 1
ATOM 705 C CA . GLY A 1 97 ? -4.820 -5.683 -13.483 1.00 63.56 97 GLY A CA 1
ATOM 706 C C . GLY A 1 97 ? -3.882 -6.686 -12.801 1.00 63.56 97 GLY A C 1
ATOM 707 O O . GLY A 1 97 ? -4.361 -7.728 -12.362 1.00 63.56 97 GLY A O 1
ATOM 708 N N . TYR A 1 98 ? -2.588 -6.379 -12.657 1.00 78.62 98 TYR A N 1
ATOM 709 C CA . TYR A 1 98 ? -1.623 -7.281 -12.021 1.00 78.62 98 TYR A CA 1
ATOM 710 C C . TYR A 1 98 ? -1.875 -7.466 -10.515 1.00 78.62 98 TYR A C 1
ATOM 712 O O . TYR A 1 98 ? -1.935 -8.586 -10.012 1.00 78.62 98 TYR A O 1
ATOM 720 N N . ILE A 1 99 ? -2.066 -6.360 -9.790 1.00 86.44 99 ILE A N 1
ATOM 721 C CA . ILE A 1 99 ? -2.486 -6.367 -8.385 1.00 86.44 99 ILE A CA 1
ATOM 722 C C . ILE A 1 99 ? -3.889 -5.786 -8.293 1.00 86.44 99 ILE A C 1
ATOM 724 O O . ILE A 1 99 ? -4.179 -4.710 -8.812 1.00 86.44 99 ILE A O 1
ATOM 728 N N . THR A 1 100 ? -4.753 -6.498 -7.583 1.00 90.12 100 THR A N 1
ATOM 729 C CA . THR A 1 100 ? -6.119 -6.077 -7.291 1.00 90.12 100 THR A CA 1
ATOM 730 C C . THR A 1 100 ? -6.277 -5.830 -5.799 1.00 90.12 100 THR A C 1
ATOM 732 O O . THR A 1 100 ? -5.716 -6.545 -4.966 1.00 90.12 100 THR A O 1
ATOM 735 N N . LEU A 1 101 ? -7.031 -4.786 -5.460 1.00 94.38 101 LEU A N 1
ATOM 736 C CA . LEU A 1 101 ? -7.350 -4.450 -4.080 1.00 94.38 101 LEU A CA 1
ATOM 737 C C . LEU A 1 101 ? -8.574 -5.245 -3.626 1.00 94.38 101 LEU A C 1
ATOM 739 O O . LEU A 1 101 ? -9.666 -5.090 -4.177 1.00 94.38 101 LEU A O 1
ATOM 743 N N . GLY A 1 102 ? -8.380 -6.071 -2.607 1.00 93.94 102 GLY A N 1
ATOM 744 C CA . GLY A 1 102 ? -9.443 -6.697 -1.840 1.00 93.94 102 GLY A CA 1
ATOM 745 C C . GLY A 1 102 ? -9.969 -5.775 -0.732 1.00 93.94 102 GLY A C 1
ATOM 746 O O . GLY A 1 102 ? -9.883 -4.547 -0.823 1.00 93.94 102 GLY A O 1
ATOM 747 N N . PRO A 1 103 ? -10.557 -6.347 0.329 1.00 94.19 103 PRO A N 1
ATOM 748 C CA . PRO A 1 103 ? -11.000 -5.573 1.479 1.00 94.19 103 PRO A CA 1
ATOM 749 C C . PRO A 1 103 ? -9.851 -4.823 2.172 1.00 94.19 103 PRO A C 1
ATOM 751 O O . PRO A 1 103 ? -8.759 -5.355 2.365 1.00 94.19 103 PRO A O 1
ATOM 754 N N . VAL A 1 104 ? -10.139 -3.592 2.597 1.00 96.12 104 VAL A N 1
ATOM 755 C CA . VAL A 1 104 ? -9.368 -2.871 3.614 1.00 96.12 104 VAL A CA 1
ATOM 756 C C . VAL A 1 104 ? -10.275 -2.800 4.825 1.00 96.12 10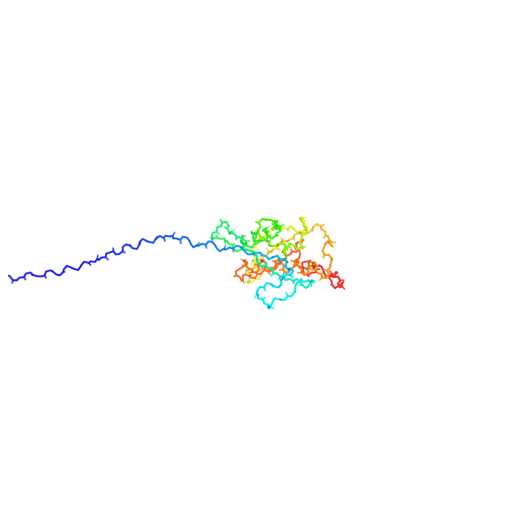4 VAL A C 1
ATOM 758 O O . VAL A 1 104 ? -11.347 -2.210 4.733 1.00 96.12 104 VAL A O 1
ATOM 761 N N . ILE A 1 105 ? -9.901 -3.471 5.909 1.00 94.94 105 ILE A N 1
ATOM 762 C CA . ILE A 1 105 ? -10.752 -3.581 7.094 1.00 94.94 105 ILE A CA 1
ATOM 763 C C . ILE A 1 105 ? -9.971 -3.268 8.354 1.00 94.94 105 ILE A C 1
ATOM 765 O O . ILE A 1 105 ? -8.801 -3.620 8.494 1.00 94.94 105 ILE A O 1
ATOM 769 N N . ASP A 1 106 ? -10.660 -2.660 9.303 1.00 92.38 106 ASP A N 1
ATOM 770 C CA . ASP A 1 106 ? -10.166 -2.490 10.653 1.00 92.38 106 ASP A CA 1
ATOM 771 C C . ASP A 1 106 ? -10.389 -3.776 11.460 1.00 92.38 106 ASP A C 1
ATOM 773 O O . ASP A 1 106 ? -11.523 -4.207 11.676 1.00 92.38 106 ASP A O 1
ATOM 777 N N . GLN A 1 107 ? -9.308 -4.393 11.943 1.00 92.00 107 GLN A N 1
ATOM 778 C CA . GLN A 1 107 ? -9.368 -5.589 12.781 1.00 92.00 107 GLN A CA 1
ATOM 779 C C . GLN A 1 107 ? -8.529 -5.438 14.053 1.00 92.00 107 GLN A C 1
ATOM 781 O O . GLN A 1 107 ? -7.380 -5.000 14.036 1.00 92.00 107 GLN A O 1
ATOM 786 N N . THR A 1 108 ? -9.073 -5.878 15.185 1.00 90.69 108 THR A N 1
ATOM 787 C CA . THR A 1 108 ? -8.290 -5.996 16.416 1.00 90.69 108 THR A CA 1
ATOM 788 C C . THR A 1 108 ? -7.393 -7.236 16.350 1.00 90.69 108 THR A C 1
ATOM 790 O O . THR A 1 108 ? -7.880 -8.367 16.334 1.00 90.69 108 THR A O 1
ATOM 793 N N . VAL A 1 109 ? -6.074 -7.029 16.339 1.00 84.38 109 VAL A N 1
ATOM 794 C CA . VAL A 1 109 ? -5.058 -8.088 16.423 1.00 84.38 109 VAL A CA 1
ATOM 795 C C . VAL A 1 109 ? -4.438 -8.034 17.819 1.00 84.38 109 VAL A C 1
ATOM 797 O O . VAL A 1 109 ? -3.670 -7.132 18.154 1.00 84.38 109 VAL A O 1
ATOM 800 N N . GLY A 1 110 ? -4.824 -8.978 18.680 1.00 86.25 110 GLY A N 1
ATOM 801 C CA . GLY A 1 110 ? -4.469 -8.938 20.100 1.00 86.25 110 GLY A CA 1
ATOM 802 C C . GLY A 1 110 ? -5.144 -7.760 20.809 1.00 86.25 110 GLY A C 1
ATOM 803 O O . GLY A 1 110 ? -6.359 -7.760 20.976 1.00 86.25 110 GLY A O 1
ATOM 804 N N . THR A 1 111 ? -4.361 -6.762 21.229 1.00 89.31 111 THR A N 1
ATOM 805 C CA . THR A 1 111 ? -4.855 -5.529 21.878 1.00 89.31 111 THR A CA 1
ATOM 806 C C . THR A 1 111 ? -4.739 -4.291 20.988 1.00 89.31 111 THR A C 1
ATOM 808 O O . THR A 1 111 ? -4.956 -3.179 21.465 1.00 89.31 111 THR A O 1
ATOM 811 N N . VAL A 1 112 ? -4.338 -4.454 19.725 1.00 90.88 112 VAL A N 1
ATOM 812 C CA . VAL A 1 112 ? -4.027 -3.344 18.819 1.00 90.88 112 VAL A CA 1
ATOM 813 C C . VAL A 1 112 ? -5.010 -3.343 17.654 1.00 90.88 112 VAL A C 1
ATOM 815 O O . VAL A 1 112 ? -5.158 -4.341 16.948 1.00 90.88 112 VAL A O 1
ATOM 818 N N . GLN A 1 113 ? -5.673 -2.207 17.445 1.00 91.94 113 GLN A N 1
ATOM 819 C CA . GLN A 1 113 ? -6.482 -1.965 16.255 1.00 91.94 113 GLN A CA 1
ATOM 820 C C . GLN A 1 113 ? -5.552 -1.832 15.047 1.00 91.94 113 GLN A C 1
ATOM 822 O O . GLN A 1 113 ? -4.695 -0.954 15.044 1.00 91.94 113 GLN A O 1
ATOM 827 N N . THR A 1 114 ? -5.682 -2.731 14.074 1.00 95.31 114 THR A N 1
ATOM 828 C CA . THR A 1 114 ? -4.776 -2.860 12.927 1.00 95.31 114 THR A CA 1
ATOM 829 C C . THR A 1 114 ? -5.583 -2.857 11.637 1.00 95.31 114 THR A C 1
ATOM 831 O O . THR A 1 114 ? -6.534 -3.627 11.504 1.00 95.31 114 THR A O 1
ATOM 834 N N . LEU A 1 115 ? -5.174 -2.046 10.661 1.00 96.81 115 LEU A N 1
ATOM 835 C CA . LEU A 1 115 ? -5.732 -2.146 9.316 1.00 96.81 115 LEU A CA 1
ATOM 836 C C . LEU A 1 115 ? -5.186 -3.388 8.621 1.00 96.81 115 LEU A C 1
ATOM 838 O O . LEU A 1 115 ? -3.973 -3.560 8.498 1.00 96.81 115 LEU A O 1
ATOM 842 N N . ILE A 1 116 ? -6.081 -4.228 8.121 1.00 97.19 116 ILE A N 1
ATOM 843 C CA . ILE A 1 116 ? -5.749 -5.366 7.274 1.00 97.19 116 ILE A CA 1
ATOM 844 C C . ILE A 1 116 ? -6.048 -4.979 5.829 1.00 97.19 116 ILE A C 1
ATOM 846 O O . ILE A 1 116 ? -7.185 -4.644 5.498 1.00 97.19 116 ILE A O 1
ATOM 850 N N . ILE A 1 117 ? -5.019 -5.008 4.984 1.00 97.81 117 ILE A N 1
ATOM 851 C CA . ILE A 1 117 ? -5.103 -4.702 3.556 1.00 97.81 117 ILE A CA 1
ATOM 852 C C . ILE A 1 117 ? -4.935 -6.003 2.786 1.00 97.81 117 ILE A C 1
ATOM 854 O O . ILE A 1 117 ? -3.844 -6.577 2.774 1.00 97.81 117 ILE A O 1
ATOM 858 N N . ASP A 1 118 ? -5.998 -6.439 2.120 1.00 96.12 118 ASP A N 1
ATOM 859 C CA . ASP A 1 118 ? -5.940 -7.583 1.221 1.00 96.12 118 ASP A CA 1
ATOM 860 C C . ASP A 1 118 ? -5.627 -7.148 -0.197 1.00 96.12 118 ASP A C 1
ATOM 862 O O . ASP A 1 118 ? -6.306 -6.305 -0.781 1.00 96.12 118 ASP A O 1
ATOM 866 N N . LEU A 1 119 ? -4.611 -7.779 -0.767 1.00 93.94 119 LEU A N 1
ATOM 867 C CA . LEU A 1 119 ? -4.254 -7.677 -2.169 1.00 93.94 119 LEU A CA 1
ATOM 868 C C . LEU A 1 119 ? -4.339 -9.064 -2.795 1.00 93.94 119 LEU A C 1
ATOM 870 O O . LEU A 1 119 ? -4.069 -10.068 -2.133 1.00 93.94 119 LEU A O 1
ATOM 874 N N . ALA A 1 120 ? -4.666 -9.122 -4.078 1.00 90.81 120 ALA A N 1
ATOM 875 C CA . ALA A 1 120 ? -4.584 -10.351 -4.851 1.00 90.81 120 ALA A CA 1
ATOM 876 C C . ALA A 1 120 ? -3.809 -10.133 -6.150 1.00 90.81 120 ALA A C 1
ATOM 878 O O . ALA A 1 120 ? -3.918 -9.078 -6.776 1.00 90.81 120 ALA A O 1
ATOM 879 N N . THR A 1 121 ? -3.047 -11.148 -6.547 1.00 85.56 121 THR A N 1
ATOM 880 C CA . THR A 1 121 ? -2.359 -11.237 -7.839 1.00 85.56 121 THR A CA 1
ATOM 881 C C . THR A 1 121 ? -2.739 -12.553 -8.503 1.00 85.56 121 THR A C 1
ATOM 883 O O . THR A 1 121 ? -2.777 -13.593 -7.845 1.00 85.56 121 THR A O 1
ATOM 886 N N . ALA A 1 122 ? -3.048 -12.504 -9.799 1.00 72.00 122 ALA A N 1
ATOM 887 C CA . ALA A 1 122 ? -3.393 -13.693 -10.578 1.00 72.00 122 ALA A CA 1
ATOM 888 C C . ALA A 1 122 ? -2.157 -14.507 -10.993 1.00 72.00 122 ALA A C 1
ATOM 890 O O . ALA A 1 122 ? -2.282 -15.682 -11.332 1.00 72.00 122 ALA A O 1
ATOM 891 N N . GLU A 1 123 ? -0.973 -13.894 -10.964 1.00 64.06 123 GLU A N 1
ATOM 892 C CA . GLU A 1 123 ? 0.272 -14.546 -11.344 1.00 64.06 123 GLU A CA 1
ATOM 893 C C . GLU A 1 123 ? 1.119 -14.823 -10.102 1.00 64.06 123 GLU A C 1
ATOM 895 O O . GLU A 1 123 ? 1.595 -13.904 -9.426 1.00 64.06 123 GLU A O 1
ATOM 900 N N . GLU A 1 124 ? 1.337 -16.109 -9.828 1.00 53.41 124 GLU A N 1
ATOM 901 C CA . GLU A 1 124 ? 2.422 -16.598 -8.978 1.00 53.41 124 GLU A CA 1
ATOM 902 C C . GLU A 1 124 ? 3.765 -16.332 -9.696 1.00 53.41 124 GLU A C 1
ATOM 904 O O . GLU A 1 124 ? 4.396 -17.253 -10.203 1.00 53.41 124 GLU A O 1
ATOM 909 N N . GLY A 1 125 ? 4.183 -15.065 -9.837 1.00 51.12 125 GLY A N 1
ATOM 910 C CA . GLY A 1 125 ? 5.531 -14.740 -10.334 1.00 51.12 125 GLY A CA 1
ATOM 911 C C . GLY A 1 125 ? 5.715 -13.531 -11.257 1.00 51.12 125 GLY A C 1
ATOM 912 O O . GLY A 1 125 ? 6.842 -13.293 -11.674 1.00 51.12 125 GLY A O 1
ATOM 913 N N . GLY A 1 126 ? 4.690 -12.742 -11.585 1.00 48.38 126 GLY A N 1
ATOM 914 C CA . GLY A 1 126 ? 4.820 -11.712 -12.635 1.00 48.38 126 GLY A CA 1
ATOM 915 C C . GLY A 1 126 ? 5.494 -10.386 -12.246 1.00 48.38 126 GLY A C 1
ATOM 916 O O . GLY A 1 126 ? 5.613 -9.498 -13.082 1.00 48.38 126 GLY A O 1
ATOM 917 N N . LEU A 1 127 ? 5.996 -10.245 -11.017 1.00 58.38 127 LEU A N 1
ATOM 918 C CA . LEU A 1 127 ? 6.955 -9.197 -10.645 1.00 58.38 127 LEU A CA 1
ATOM 919 C C . LEU A 1 127 ? 8.164 -9.855 -9.977 1.00 58.38 127 LEU A C 1
ATOM 921 O O . LEU A 1 127 ? 8.481 -9.613 -8.813 1.00 58.38 127 LEU A O 1
ATOM 925 N N . SER A 1 128 ? 8.797 -10.757 -10.723 1.00 58.03 128 SER A N 1
ATOM 926 C CA . SER A 1 128 ? 10.147 -11.246 -10.456 1.00 58.03 128 SER A CA 1
ATOM 927 C C . SER A 1 128 ? 11.141 -10.181 -10.912 1.00 58.03 128 SER A C 1
ATOM 929 O O . SER A 1 128 ? 11.133 -9.777 -12.078 1.00 58.03 128 SER A O 1
ATOM 931 N N . GLY A 1 129 ? 11.969 -9.690 -10.001 1.00 63.66 129 GLY A N 1
ATOM 932 C CA . GLY A 1 129 ? 13.033 -8.770 -10.353 1.00 63.66 129 GLY A CA 1
ATOM 933 C C . GLY A 1 129 ? 13.472 -7.915 -9.180 1.00 63.66 129 GLY A C 1
ATOM 934 O O . GLY A 1 129 ? 12.658 -7.366 -8.433 1.00 63.66 129 GLY A O 1
ATOM 935 N N . ALA A 1 130 ? 14.786 -7.721 -9.084 1.00 72.50 130 ALA A N 1
ATOM 936 C CA . ALA A 1 130 ? 15.427 -6.908 -8.053 1.00 72.50 130 ALA A CA 1
ATOM 937 C C . ALA A 1 130 ? 14.927 -5.450 -7.996 1.00 72.50 130 ALA A C 1
ATOM 939 O O . ALA A 1 130 ? 15.189 -4.762 -7.012 1.00 72.50 130 ALA A O 1
ATOM 940 N N . CYS A 1 131 ? 14.213 -4.973 -9.022 1.00 80.00 131 CYS A N 1
ATOM 941 C CA . CYS A 1 131 ? 13.719 -3.600 -9.094 1.00 80.00 131 CYS A CA 1
ATOM 942 C C . CYS A 1 131 ? 12.196 -3.492 -8.997 1.00 80.00 131 CYS A C 1
ATOM 944 O O . CYS A 1 131 ? 11.705 -2.675 -8.219 1.00 80.00 131 CYS A O 1
ATOM 946 N N . ASP A 1 132 ? 11.441 -4.344 -9.688 1.00 82.31 132 ASP A N 1
ATOM 947 C CA . ASP A 1 132 ? 9.981 -4.220 -9.750 1.00 82.31 132 ASP A CA 1
ATOM 948 C C . ASP A 1 132 ? 9.285 -4.538 -8.428 1.00 82.31 132 ASP A C 1
ATOM 950 O O . ASP A 1 132 ? 8.418 -3.784 -7.977 1.00 82.31 132 ASP A O 1
ATOM 954 N N . ALA A 1 133 ? 9.708 -5.593 -7.733 1.00 83.75 133 ALA A N 1
ATOM 955 C CA . ALA A 1 133 ? 9.099 -5.935 -6.457 1.00 83.75 133 ALA A CA 1
ATOM 956 C C . ALA A 1 133 ? 9.353 -4.885 -5.360 1.00 83.75 133 ALA A C 1
ATOM 958 O O . ALA A 1 133 ? 8.393 -4.494 -4.681 1.00 83.75 133 ALA A O 1
ATOM 959 N N . PRO A 1 134 ? 10.578 -4.344 -5.186 1.00 86.12 134 PRO A N 1
ATOM 960 C CA . PRO A 1 134 ? 10.788 -3.201 -4.306 1.00 86.12 134 PRO A CA 1
ATOM 961 C C . PRO A 1 134 ? 9.964 -1.975 -4.696 1.00 86.12 134 PRO A C 1
ATOM 963 O O . PRO A 1 134 ? 9.396 -1.345 -3.803 1.00 86.12 134 PRO A O 1
ATOM 966 N N . 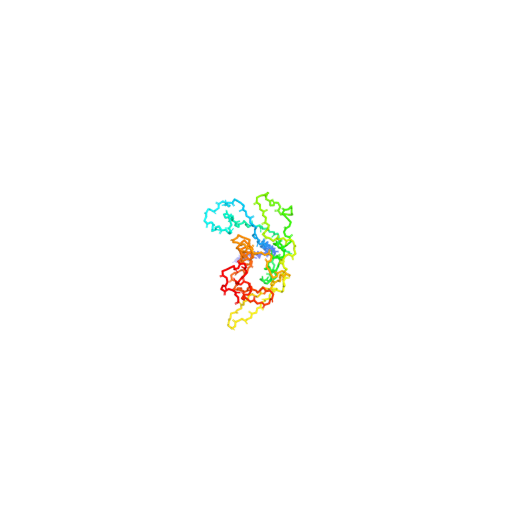ARG A 1 135 ? 9.851 -1.637 -5.987 1.00 87.38 135 ARG A N 1
ATOM 967 C CA . ARG A 1 135 ? 9.019 -0.513 -6.450 1.00 87.38 135 ARG A CA 1
ATOM 968 C C . ARG A 1 135 ? 7.573 -0.677 -5.985 1.00 87.38 135 ARG A C 1
ATOM 970 O O . ARG A 1 135 ? 7.055 0.180 -5.270 1.00 87.38 135 ARG A O 1
ATOM 977 N N . VAL A 1 136 ? 6.970 -1.824 -6.284 1.00 88.12 136 VAL A N 1
ATOM 978 C CA . VAL A 1 136 ? 5.594 -2.155 -5.899 1.00 88.12 136 VAL A CA 1
ATOM 979 C C . VAL A 1 136 ? 5.382 -2.114 -4.389 1.00 88.12 136 VAL A C 1
ATOM 981 O O . VAL A 1 136 ? 4.462 -1.445 -3.905 1.00 88.12 136 VAL A O 1
ATOM 984 N N . LYS A 1 137 ? 6.249 -2.789 -3.623 1.00 89.75 137 LYS A N 1
ATOM 985 C CA . LYS A 1 137 ? 6.135 -2.833 -2.159 1.00 89.75 137 LYS A CA 1
ATOM 986 C C . LYS A 1 137 ? 6.195 -1.436 -1.566 1.00 89.75 137 LYS A C 1
ATOM 988 O O . LYS A 1 137 ? 5.419 -1.133 -0.660 1.00 89.75 137 LYS A O 1
ATOM 993 N N . ASN A 1 138 ? 7.100 -0.596 -2.058 1.00 91.44 138 ASN A N 1
ATOM 994 C CA . ASN A 1 138 ? 7.269 0.752 -1.538 1.00 91.44 138 ASN A CA 1
ATOM 995 C C . ASN A 1 138 ? 6.111 1.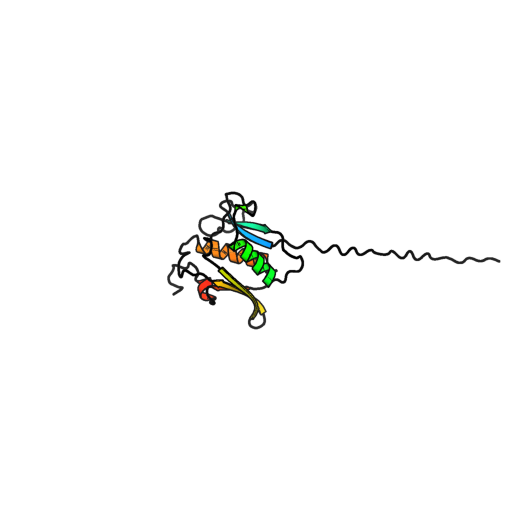674 -1.945 1.00 91.44 138 ASN A C 1
ATOM 997 O O . ASN A 1 138 ? 5.595 2.374 -1.078 1.00 91.44 138 ASN A O 1
ATOM 1001 N N . GLN A 1 139 ? 5.628 1.631 -3.192 1.00 91.19 139 GLN A N 1
ATOM 1002 C CA . GLN A 1 139 ? 4.462 2.427 -3.607 1.00 91.19 139 GLN A CA 1
ATOM 1003 C C . GLN A 1 139 ? 3.229 2.136 -2.747 1.00 91.19 139 GLN A C 1
ATOM 1005 O O . GLN A 1 139 ? 2.595 3.065 -2.242 1.00 91.19 139 GLN A O 1
ATOM 1010 N N . ILE A 1 140 ? 2.912 0.855 -2.529 1.00 94.50 140 ILE A N 1
ATOM 1011 C CA . ILE A 1 140 ? 1.775 0.443 -1.695 1.00 94.50 140 ILE A CA 1
ATOM 1012 C C . ILE A 1 140 ? 1.993 0.855 -0.237 1.00 94.50 140 ILE A C 1
ATOM 1014 O O . ILE A 1 140 ? 1.113 1.477 0.358 1.00 94.50 140 ILE A O 1
ATOM 1018 N N . LYS A 1 141 ? 3.163 0.556 0.347 1.00 95.12 141 LYS A N 1
ATOM 1019 C CA . LYS A 1 141 ? 3.444 0.861 1.761 1.00 95.12 141 LYS A CA 1
ATOM 1020 C C . LYS A 1 141 ? 3.401 2.357 2.051 1.00 95.12 141 LYS A C 1
ATOM 1022 O O . LYS A 1 141 ? 2.783 2.749 3.038 1.00 95.12 141 LYS A O 1
ATOM 1027 N N . GLU A 1 142 ? 4.020 3.185 1.216 1.00 94.75 142 GLU A N 1
ATOM 1028 C CA . GLU A 1 142 ? 4.011 4.637 1.420 1.00 94.75 142 GLU A CA 1
ATOM 1029 C C . GLU A 1 142 ? 2.621 5.235 1.197 1.00 94.75 142 GLU A C 1
ATOM 1031 O O . GLU A 1 142 ? 2.193 6.106 1.956 1.00 94.75 142 GLU A O 1
ATOM 1036 N N . THR A 1 143 ? 1.861 4.708 0.233 1.00 95.56 143 THR A N 1
ATOM 1037 C CA . THR A 1 143 ? 0.459 5.103 0.035 1.00 95.56 143 THR A CA 1
ATOM 1038 C C . THR A 1 143 ? -0.385 4.779 1.267 1.00 95.56 143 THR A C 1
ATOM 1040 O O . THR A 1 143 ? -1.141 5.631 1.732 1.00 95.56 143 THR A O 1
ATOM 1043 N N . ILE A 1 144 ? -0.225 3.595 1.866 1.00 97.12 144 ILE A N 1
ATOM 1044 C CA . ILE A 1 144 ? -0.923 3.251 3.113 1.00 97.12 144 ILE A CA 1
ATOM 1045 C C . ILE A 1 144 ? -0.482 4.189 4.239 1.00 97.12 144 ILE A C 1
ATOM 1047 O O . ILE A 1 144 ? -1.331 4.798 4.884 1.00 97.12 144 ILE A O 1
ATOM 1051 N N . ARG A 1 145 ? 0.827 4.381 4.446 1.00 96.00 145 ARG A N 1
ATOM 1052 C CA . ARG A 1 145 ? 1.370 5.239 5.518 1.00 96.00 145 ARG A CA 1
ATOM 1053 C C . ARG A 1 145 ? 0.834 6.668 5.467 1.00 96.00 145 ARG A C 1
ATOM 1055 O O . ARG A 1 145 ? 0.459 7.206 6.506 1.00 96.00 145 ARG A O 1
ATOM 1062 N N . ALA A 1 146 ? 0.740 7.263 4.279 1.00 94.88 146 ALA A N 1
ATOM 1063 C CA . ALA A 1 146 ? 0.244 8.629 4.123 1.00 94.88 146 ALA A CA 1
ATOM 1064 C C . ALA A 1 146 ? -1.266 8.788 4.397 1.00 94.88 146 ALA A C 1
ATOM 1066 O O . ALA A 1 146 ? -1.736 9.906 4.626 1.00 94.88 146 ALA A O 1
ATOM 1067 N N . ASN A 1 147 ? -2.038 7.696 4.393 1.00 95.94 147 ASN A N 1
ATOM 1068 C CA . ASN A 1 147 ? -3.491 7.738 4.590 1.00 95.94 147 ASN A CA 1
ATOM 1069 C C . ASN A 1 147 ? -3.974 7.049 5.864 1.00 95.94 147 ASN A C 1
ATOM 1071 O O . ASN A 1 147 ? -5.059 7.375 6.331 1.00 95.94 147 ASN A O 1
ATOM 1075 N N . ALA A 1 148 ? -3.162 6.178 6.463 1.00 94.38 148 ALA A N 1
ATOM 1076 C CA . ALA A 1 148 ? -3.511 5.424 7.661 1.00 94.38 148 ALA A CA 1
ATOM 1077 C C . ALA A 1 148 ? -3.489 6.261 8.954 1.00 94.38 148 ALA A C 1
ATOM 1079 O O . ALA A 1 148 ? -3.771 5.725 10.014 1.00 94.38 148 ALA A O 1
ATOM 1080 N N . GLN A 1 149 ? -3.123 7.549 8.911 1.00 88.38 149 GLN A N 1
ATOM 1081 C CA . GLN A 1 149 ? -3.096 8.441 10.086 1.00 88.38 149 GLN A CA 1
ATOM 1082 C C . GLN A 1 149 ? -2.314 7.881 11.299 1.00 88.38 149 GLN A C 1
ATOM 1084 O O . GLN A 1 149 ? -2.659 8.140 12.450 1.00 88.38 149 GLN A O 1
ATOM 1089 N N . ASN A 1 150 ? -1.218 7.155 11.047 1.00 89.00 150 ASN A N 1
ATOM 1090 C CA . ASN A 1 150 ? -0.405 6.418 12.034 1.00 89.00 150 ASN A CA 1
ATOM 1091 C C . ASN A 1 150 ? -1.027 5.129 12.594 1.00 89.00 150 ASN A C 1
ATOM 1093 O O . ASN A 1 150 ? -0.412 4.496 13.455 1.00 89.00 150 ASN A O 1
ATOM 1097 N N . SER A 1 151 ? -2.193 4.702 12.110 1.00 92.94 151 SER A N 1
ATOM 1098 C CA . SER A 1 151 ? -2.728 3.385 12.439 1.00 92.94 151 SER A CA 1
ATOM 1099 C C . SER A 1 151 ? -1.770 2.290 11.955 1.00 92.94 151 SER A C 1
ATOM 1101 O O . SER A 1 151 ? -1.266 2.358 10.825 1.00 92.94 151 SER A O 1
ATOM 1103 N N . PRO A 1 152 ? -1.490 1.274 12.788 1.00 95.50 152 PRO A N 1
ATOM 1104 C CA . PRO A 1 152 ? -0.689 0.142 12.362 1.00 95.50 152 PRO A CA 1
ATOM 1105 C C . PRO A 1 152 ? -1.444 -0.632 11.282 1.00 95.50 152 PRO A C 1
ATOM 1107 O O . PRO A 1 152 ? -2.676 -0.671 11.261 1.00 95.50 152 PRO A O 1
ATOM 1110 N N . PHE A 1 153 ? -0.696 -1.258 10.381 1.00 97.00 153 PHE A N 1
ATOM 1111 C CA . PHE A 1 153 ? -1.275 -1.984 9.264 1.00 97.00 153 PHE A CA 1
ATOM 1112 C C . PHE A 1 153 ? -0.513 -3.269 8.963 1.00 97.00 153 PHE A C 1
ATOM 1114 O O . PHE A 1 153 ? 0.690 -3.379 9.212 1.00 97.00 153 PHE A O 1
ATOM 1121 N N . LEU A 1 154 ? -1.230 -4.220 8.379 1.00 96.62 154 LEU A N 1
ATOM 1122 C CA . LEU A 1 154 ? -0.712 -5.473 7.865 1.00 96.62 154 LEU A CA 1
ATOM 1123 C C . LEU A 1 154 ? -1.236 -5.665 6.442 1.00 96.62 154 LEU A C 1
ATOM 1125 O O . LEU A 1 154 ? -2.414 -5.446 6.168 1.00 96.62 154 LEU A O 1
ATOM 1129 N N . ILE A 1 155 ? -0.354 -6.078 5.536 1.00 96.56 155 ILE A N 1
ATOM 1130 C CA . ILE A 1 155 ? -0.703 -6.349 4.140 1.00 96.56 155 ILE A CA 1
ATOM 1131 C C . ILE A 1 155 ? -0.659 -7.859 3.933 1.00 96.56 155 ILE A C 1
ATOM 1133 O O . ILE A 1 155 ? 0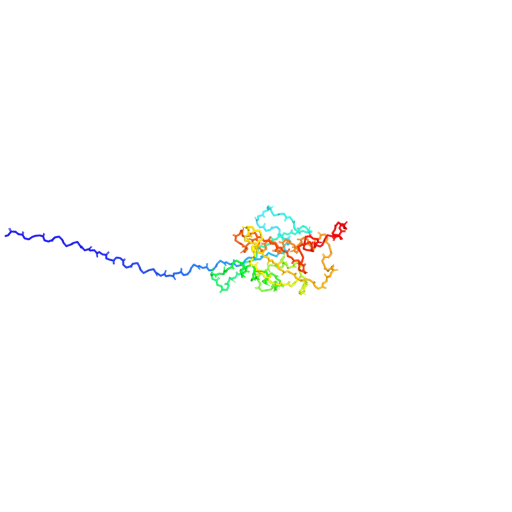.312 -8.507 4.331 1.00 96.56 155 ILE A O 1
ATOM 1137 N N . ARG A 1 156 ? -1.698 -8.406 3.307 1.00 95.00 156 ARG A N 1
ATOM 1138 C CA . ARG A 1 156 ? -1.770 -9.803 2.878 1.00 95.00 156 ARG A CA 1
ATOM 1139 C C . ARG A 1 156 ? -1.820 -9.849 1.362 1.00 95.00 156 ARG A C 1
ATOM 1141 O O . ARG A 1 156 ? -2.531 -9.061 0.744 1.00 95.00 156 ARG A O 1
ATOM 1148 N N . LEU A 1 157 ? -1.091 -10.788 0.774 1.00 91.69 157 LEU A N 1
ATOM 1149 C CA . LEU A 1 157 ? -1.177 -11.097 -0.649 1.00 91.69 157 LEU A CA 1
ATOM 1150 C C . LEU A 1 157 ? -1.828 -12.471 -0.797 1.00 91.69 157 LEU A C 1
ATOM 1152 O O . LEU A 1 157 ? -1.431 -13.405 -0.106 1.00 91.69 157 LEU A O 1
ATOM 1156 N N . ASN A 1 158 ? -2.875 -12.564 -1.618 1.00 91.38 158 ASN A N 1
ATOM 1157 C CA . ASN A 1 158 ? -3.707 -13.762 -1.783 1.00 91.38 158 ASN A CA 1
ATOM 1158 C C . ASN A 1 158 ? -4.157 -14.378 -0.439 1.00 91.38 158 ASN A C 1
ATOM 1160 O O . ASN A 1 158 ? -4.272 -15.591 -0.293 1.00 91.38 158 ASN A O 1
ATOM 1164 N N . GLY A 1 159 ? -4.415 -13.524 0.558 1.00 91.19 159 GLY A N 1
ATOM 1165 C CA . GLY A 1 159 ? -4.867 -13.924 1.893 1.00 91.19 159 GLY A CA 1
ATOM 1166 C C . GLY A 1 159 ? -3.761 -14.222 2.912 1.00 91.19 159 GLY A C 1
ATOM 1167 O O . GLY A 1 159 ? -4.079 -14.425 4.084 1.00 91.19 159 GLY A O 1
ATOM 1168 N N . GLU A 1 160 ? -2.480 -14.177 2.533 1.00 91.94 160 GLU A N 1
ATOM 1169 C CA . GLU A 1 160 ? -1.360 -14.513 3.421 1.00 91.94 160 GLU A CA 1
ATOM 1170 C C . GLU A 1 160 ? -0.348 -13.367 3.578 1.00 91.94 160 GLU A C 1
ATOM 1172 O O . GLU A 1 160 ? 0.123 -12.771 2.608 1.00 91.94 160 GLU A O 1
ATOM 1177 N N . THR A 1 161 ? 0.052 -13.078 4.822 1.00 92.12 161 THR A N 1
ATOM 1178 C CA . THR A 1 161 ? 1.106 -12.087 5.119 1.00 92.12 161 THR A CA 1
ATOM 1179 C C . THR A 1 161 ? 2.453 -12.521 4.552 1.00 92.12 161 THR A C 1
ATOM 1181 O O . THR A 1 161 ? 3.167 -11.712 3.964 1.00 92.12 161 THR A O 1
ATOM 1184 N N . ARG A 1 162 ? 2.778 -13.815 4.681 1.00 90.00 162 ARG A N 1
ATOM 1185 C CA . ARG A 1 162 ? 4.056 -14.367 4.218 1.00 90.00 162 ARG A CA 1
ATOM 1186 C C . ARG A 1 162 ? 4.234 -14.165 2.716 1.00 90.00 162 ARG A C 1
ATOM 1188 O O . ARG A 1 162 ? 5.316 -13.789 2.290 1.00 90.00 162 ARG A O 1
ATOM 1195 N N . GLN A 1 163 ? 3.174 -14.320 1.923 1.00 88.56 163 GLN A N 1
ATOM 1196 C CA . GLN A 1 163 ? 3.240 -14.080 0.478 1.00 88.56 163 GLN A CA 1
ATOM 1197 C C . GLN A 1 163 ? 3.555 -12.620 0.137 1.00 88.56 163 GLN A C 1
ATOM 1199 O O . GLN A 1 163 ? 4.295 -12.356 -0.805 1.00 88.56 163 GLN A O 1
ATOM 1204 N N . TRP A 1 164 ? 3.059 -11.657 0.920 1.00 90.75 164 TRP A N 1
ATOM 1205 C CA . TRP A 1 164 ? 3.439 -10.252 0.754 1.00 90.75 164 TRP A CA 1
ATOM 1206 C C . TRP A 1 164 ? 4.890 -9.981 1.179 1.00 90.75 164 TRP A C 1
ATOM 1208 O O . TRP A 1 164 ? 5.625 -9.248 0.511 1.00 90.75 164 TRP A O 1
ATOM 1218 N N . GLU A 1 165 ? 5.325 -10.562 2.297 1.00 89.25 165 GLU A N 1
ATOM 1219 C CA . GLU A 1 165 ? 6.705 -10.442 2.783 1.00 89.25 165 GLU A CA 1
ATOM 1220 C C . GLU A 1 165 ? 7.696 -10.990 1.756 1.00 89.25 165 GLU A C 1
ATOM 1222 O O . GLU A 1 165 ? 8.666 -10.305 1.422 1.00 89.25 165 GLU A O 1
ATOM 1227 N N . CYS A 1 166 ? 7.360 -12.140 1.179 1.00 87.06 166 CYS A N 1
ATOM 1228 C CA . CYS A 1 166 ? 8.104 -12.852 0.151 1.00 87.06 166 CYS A CA 1
ATOM 1229 C C . CYS A 1 166 ? 7.891 -12.335 -1.271 1.00 87.06 166 CYS A C 1
ATOM 1231 O O . CYS A 1 166 ? 8.488 -12.851 -2.213 1.00 87.06 166 CYS A O 1
ATOM 1233 N N . PHE A 1 167 ? 7.053 -11.315 -1.455 1.00 84.56 167 PHE A N 1
ATOM 1234 C CA . PHE A 1 167 ? 6.776 -10.778 -2.777 1.00 84.56 167 PHE A CA 1
ATOM 1235 C C . PHE A 1 167 ? 8.067 -10.276 -3.442 1.00 84.56 167 PHE A C 1
ATOM 1237 O O . PHE A 1 167 ? 8.692 -9.331 -2.936 1.00 84.56 167 PHE A O 1
ATOM 1244 N N . GLY A 1 168 ? 8.430 -10.939 -4.547 1.00 78.56 168 GLY A N 1
ATOM 1245 C CA . GLY A 1 168 ? 9.639 -10.722 -5.346 1.00 78.56 168 GLY A CA 1
ATOM 1246 C C . GLY A 1 168 ? 10.957 -11.126 -4.694 1.00 78.56 168 GLY A C 1
ATOM 1247 O O . GLY A 1 168 ? 12.004 -10.638 -5.112 1.00 78.56 168 GLY A O 1
ATOM 1248 N N . ASP A 1 169 ? 10.920 -11.965 -3.658 1.00 78.00 169 ASP A N 1
ATOM 1249 C CA . ASP A 1 169 ? 12.127 -12.591 -3.132 1.00 78.00 169 ASP A CA 1
ATOM 1250 C C . ASP A 1 169 ? 12.533 -13.788 -4.004 1.00 78.00 169 ASP A C 1
ATOM 1252 O O . ASP A 1 169 ? 11.841 -14.803 -4.063 1.00 78.00 169 ASP A O 1
ATOM 1256 N N . GLU A 1 170 ? 13.677 -13.664 -4.672 1.00 70.94 170 GLU A N 1
ATOM 1257 C CA . GLU A 1 170 ? 14.269 -14.709 -5.516 1.00 70.94 170 GLU A CA 1
ATOM 1258 C C . GLU A 1 170 ? 15.383 -15.491 -4.797 1.00 70.94 170 GLU A C 1
ATOM 1260 O O . GLU A 1 170 ? 16.006 -16.373 -5.388 1.00 70.94 170 GLU A O 1
ATOM 1265 N N . SER A 1 171 ? 15.654 -15.192 -3.520 1.00 73.44 171 SER A N 1
ATOM 1266 C CA . SER A 1 171 ? 16.741 -15.813 -2.747 1.00 73.44 171 SER A CA 1
ATOM 1267 C C . SER A 1 171 ? 16.519 -17.301 -2.444 1.00 73.44 171 SER A C 1
ATOM 1269 O O . SER A 1 171 ? 17.471 -18.016 -2.128 1.00 73.44 171 SER A O 1
ATOM 1271 N N . GLY A 1 172 ? 15.272 -17.773 -2.537 1.00 66.25 172 GLY A N 1
ATOM 1272 C CA . GLY A 1 172 ? 14.868 -19.130 -2.165 1.00 66.25 172 GLY A CA 1
ATOM 1273 C C . GLY A 1 172 ? 14.576 -19.324 -0.671 1.00 66.25 172 GLY A C 1
ATOM 1274 O O . GLY A 1 172 ? 14.150 -20.410 -0.287 1.00 66.25 172 GLY A O 1
ATOM 1275 N N . GLU A 1 173 ? 14.744 -18.300 0.176 1.00 72.56 173 GLU A N 1
ATOM 1276 C CA . GLU A 1 173 ? 14.348 -18.353 1.599 1.00 72.56 173 GLU A CA 1
ATOM 1277 C C . GLU A 1 173 ? 12.820 -18.305 1.786 1.00 72.56 173 GLU A C 1
ATOM 1279 O O . GLU A 1 173 ? 12.273 -18.733 2.805 1.00 72.56 173 GLU A O 1
ATOM 1284 N N . CYS A 1 174 ? 12.125 -17.823 0.760 1.00 72.38 174 CYS A N 1
ATOM 1285 C CA . CYS A 1 174 ? 10.684 -17.632 0.712 1.00 72.38 174 CYS A CA 1
ATOM 1286 C C . CYS A 1 174 ? 9.884 -18.799 0.097 1.00 72.38 174 CYS A C 1
ATOM 1288 O O . CYS A 1 174 ? 8.740 -18.602 -0.314 1.00 72.38 174 CYS A O 1
ATOM 1290 N N . LEU A 1 175 ? 10.466 -20.007 0.079 1.00 58.06 175 LEU A N 1
ATOM 1291 C CA . LEU A 1 175 ? 9.813 -21.265 -0.320 1.00 58.06 175 LEU A CA 1
ATOM 1292 C C . LEU A 1 175 ? 8.969 -21.906 0.804 1.00 58.06 175 LEU A C 1
ATOM 1294 O O . LEU A 1 175 ? 9.219 -21.656 2.015 1.00 58.06 175 LEU A O 1
#

Foldseek 3Di:
DDDDDDDPPPPPPPPPPPCPPDAADWQKFWWKFLDDPPDNPADDFAPNIGIDIATDGDPDNDDDLLRSLVVLVVCLLPPDCVVRVNPPRTHRLDDRPQKDWDGFDFDDDPNATETETEIEGPDPDPQADRHSLSRNLCRSVVSSVRRNVPRHYAYAYVNHSLCNVCRNPPVPPSD

Sequence (175 aa):
MKKTLSLTLILSLIFILTACGQPAQPLTFFLISSEAGANQDRQSVGCDEFLAPVQVAATSSDLDTDVRVSEALRSLLSADPSAYGASLSTATAFTDGYITLGPVIDQTVGTVQTLIIDLATAEEGGLSGACDAPRVKNQIKETIRANAQNSPFLIRLNGETRQWECFGDESGECL

pLDDT: mean 77.75, std 17.32, range [40.25, 97.81]

Secondary structure (DSSP, 8-state):
--------------------PPPPPPEEEEEEESS--S-TTPPPBTTTBEEEEEEE--S-SS--HHHHHHHHHHHHHT--TTTTT--TTEE-SS-TTSEEEEEEEEEEETTEEEEEEEEEES-TTTT-STTHHHHHHHHHHHHHHHHTTT--EEEEETTBHHHHHTTT--SSTT-

Radius of gyration: 24.1 Å; chains: 1; bounding box: 53×86×61 Å